Protein AF-A0A7C7GJW1-F1 (afdb_monomer_lite)

Radius of gyration: 15.86 Å; chains: 1; bounding box: 39×42×37 Å

pLDDT: mean 84.86, std 13.51, range [45.94, 98.0]

Secondary structure (DSSP, 8-state):
-EE-TT--SHHHHHTTTTHHHHTSSSPPPEESGGGGB-TT-TT--BSTT--SEEEEEEEEEETTEEEEEEEEE-----PPP---

Sequence (84 aa):
HIDLYRLDSFAEIEALGLEEYLFSNNVSLIEWPEKLRQESDPSGNLELGIEERIEVRISIKEKNCRTFDIIVIGQNQRSLPHIL

Structure (mmCIF, N/CA/C/O backbone):
data_AF-A0A7C7GJW1-F1
#
_entry.id   AF-A0A7C7GJW1-F1
#
loop_
_atom_site.group_PDB
_atom_site.id
_atom_site.type_symbol
_atom_site.label_atom_id
_atom_site.label_alt_id
_atom_site.label_comp_id
_atom_site.label_asym_id
_atom_site.label_entity_id
_atom_site.label_seq_id
_atom_site.pdbx_PDB_ins_code
_atom_site.Cartn_x
_atom_site.Cartn_y
_atom_site.Cartn_z
_atom_site.occupancy
_atom_site.B_iso_or_equiv
_atom_site.auth_seq_id
_atom_site.auth_comp_id
_atom_site.auth_asym_id
_atom_site.auth_atom_id
_atom_site.pdbx_PDB_model_num
ATOM 1 N N . HIS A 1 1 ? -5.273 4.782 -9.414 1.00 94.69 1 HIS A N 1
ATOM 2 C CA . HIS A 1 1 ? -5.662 4.315 -8.068 1.00 94.69 1 HIS A CA 1
ATOM 3 C C . HIS A 1 1 ? -5.853 2.819 -8.165 1.00 94.69 1 HIS A C 1
ATOM 5 O O . HIS A 1 1 ? -6.486 2.376 -9.115 1.00 94.69 1 HIS A O 1
ATOM 11 N N . ILE A 1 2 ? -5.202 2.077 -7.280 1.00 94.19 2 ILE A N 1
ATOM 12 C CA . ILE A 1 2 ? -5.117 0.619 -7.282 1.00 94.19 2 ILE A CA 1
ATOM 13 C C . ILE A 1 2 ? -5.413 0.177 -5.848 1.00 94.19 2 ILE A C 1
ATOM 15 O O . ILE A 1 2 ? -4.823 0.719 -4.918 1.00 94.19 2 ILE A O 1
ATOM 19 N N . ASP A 1 3 ? -6.316 -0.779 -5.670 1.00 94.94 3 ASP A N 1
ATOM 20 C CA . ASP A 1 3 ? -6.646 -1.365 -4.369 1.00 94.94 3 ASP A CA 1
ATOM 21 C C . ASP A 1 3 ? -6.361 -2.868 -4.428 1.00 94.94 3 ASP A C 1
ATOM 23 O O . ASP A 1 3 ? -6.981 -3.595 -5.207 1.00 94.94 3 ASP A O 1
ATOM 27 N N . LEU A 1 4 ? -5.387 -3.317 -3.631 1.00 94.75 4 LEU A N 1
ATOM 28 C CA . LEU A 1 4 ? -4.908 -4.700 -3.623 1.00 94.75 4 LEU A CA 1
ATOM 29 C C . LEU A 1 4 ? -5.580 -5.569 -2.550 1.00 94.75 4 LEU A C 1
ATOM 31 O O . LEU A 1 4 ? -5.220 -6.735 -2.404 1.00 94.75 4 LEU A O 1
ATOM 35 N N . TYR A 1 5 ? -6.567 -5.050 -1.808 1.00 94.31 5 TYR A N 1
ATOM 36 C CA . TYR A 1 5 ? -7.197 -5.755 -0.683 1.00 94.31 5 TYR A CA 1
ATOM 37 C C . TYR A 1 5 ? -7.694 -7.169 -1.030 1.00 94.31 5 TYR A C 1
ATOM 39 O O . TYR A 1 5 ? -7.619 -8.075 -0.201 1.00 94.31 5 TYR A O 1
ATOM 47 N N . ARG A 1 6 ? -8.216 -7.354 -2.250 1.00 93.38 6 ARG A N 1
ATOM 48 C CA . ARG A 1 6 ? -8.860 -8.600 -2.707 1.00 93.38 6 ARG A CA 1
ATOM 49 C C . ARG A 1 6 ? -7.912 -9.615 -3.343 1.00 93.38 6 ARG A C 1
ATOM 51 O O . ARG A 1 6 ? -8.396 -10.653 -3.778 1.00 93.38 6 ARG A O 1
ATOM 58 N N . LEU A 1 7 ? -6.628 -9.292 -3.459 1.00 92.81 7 LEU A N 1
ATOM 59 C CA . LEU A 1 7 ? -5.640 -10.180 -4.062 1.00 92.81 7 LEU A CA 1
ATOM 60 C C . LEU A 1 7 ? -4.922 -10.951 -2.960 1.00 92.81 7 LEU A C 1
ATOM 62 O O . LEU A 1 7 ? -4.524 -10.386 -1.933 1.00 92.81 7 LEU A O 1
ATOM 66 N N . ASP A 1 8 ? -4.778 -12.252 -3.165 1.00 87.19 8 ASP A N 1
ATOM 67 C CA . ASP A 1 8 ? -4.307 -13.179 -2.139 1.00 87.19 8 ASP A CA 1
ATOM 68 C C . ASP A 1 8 ? -2.838 -13.557 -2.321 1.00 87.19 8 ASP A C 1
ATOM 70 O O . ASP A 1 8 ? -2.195 -13.983 -1.361 1.00 87.19 8 ASP A O 1
ATOM 74 N N . SER A 1 9 ? -2.276 -13.349 -3.514 1.00 86.12 9 SER A N 1
ATOM 75 C CA . SER A 1 9 ? -0.867 -13.636 -3.786 1.00 86.12 9 SER A CA 1
ATOM 76 C C . SER A 1 9 ? -0.220 -12.627 -4.729 1.00 86.12 9 SER A C 1
ATOM 78 O O . SER A 1 9 ? -0.887 -12.007 -5.557 1.00 86.12 9 SER A O 1
ATOM 80 N N . PHE A 1 10 ? 1.107 -12.518 -4.647 1.00 85.88 10 PHE A N 1
ATOM 81 C CA . PHE A 1 10 ? 1.889 -11.720 -5.588 1.00 85.88 10 PHE A CA 1
ATOM 82 C C . PHE A 1 10 ? 1.694 -12.171 -7.047 1.00 85.88 10 PHE A C 1
ATOM 84 O O . PHE A 1 10 ? 1.579 -11.335 -7.936 1.00 85.88 10 PHE A O 1
ATOM 91 N N . ALA A 1 11 ? 1.547 -13.478 -7.293 1.00 87.94 11 ALA A N 1
ATOM 92 C CA . ALA A 1 11 ? 1.319 -14.017 -8.636 1.00 87.94 11 ALA A CA 1
ATOM 93 C C . ALA A 1 11 ? 0.012 -13.509 -9.277 1.00 87.94 11 ALA A C 1
ATOM 95 O O . ALA A 1 11 ? -0.041 -13.283 -10.484 1.00 87.94 11 ALA A O 1
ATOM 96 N N . GLU A 1 12 ? -1.044 -13.298 -8.483 1.00 90.81 12 GLU A N 1
ATOM 97 C CA . GLU A 1 12 ? -2.281 -12.679 -8.978 1.00 90.81 12 GLU A CA 1
ATOM 98 C C . GLU A 1 12 ? -2.064 -11.216 -9.359 1.00 90.81 12 GLU A C 1
ATOM 100 O O . GLU A 1 12 ? -2.642 -10.751 -10.337 1.00 90.81 12 GLU A O 1
ATOM 105 N N . ILE A 1 13 ? -1.224 -10.502 -8.607 1.00 90.19 13 ILE A N 1
ATOM 106 C CA . ILE A 1 13 ? -0.882 -9.105 -8.881 1.00 90.19 13 ILE A CA 1
ATOM 107 C C . ILE A 1 13 ? -0.053 -8.998 -10.164 1.00 90.19 13 ILE A C 1
ATOM 109 O O . ILE A 1 13 ? -0.360 -8.163 -11.012 1.00 90.19 13 ILE A O 1
ATOM 113 N N . GLU A 1 14 ? 0.955 -9.853 -10.335 1.00 87.50 14 GLU A N 1
ATOM 114 C CA . GLU A 1 14 ? 1.794 -9.902 -11.539 1.00 87.50 14 GLU A CA 1
ATOM 115 C C . GLU A 1 14 ? 0.949 -10.197 -12.793 1.00 87.50 14 GLU A C 1
ATOM 117 O O . GLU A 1 14 ? 1.096 -9.548 -13.827 1.00 87.50 14 GLU A O 1
ATOM 122 N N . ALA A 1 15 ? -0.037 -11.096 -12.685 1.00 90.44 15 ALA A N 1
ATOM 123 C CA . ALA A 1 15 ? -0.946 -11.419 -13.785 1.00 90.44 15 ALA A CA 1
ATOM 124 C C . ALA A 1 15 ? -1.849 -10.248 -14.233 1.00 90.44 15 ALA A C 1
ATOM 126 O O . ALA A 1 15 ? -2.415 -10.307 -15.327 1.00 90.44 15 ALA A O 1
ATOM 127 N N . LEU A 1 16 ? -1.998 -9.193 -13.421 1.00 90.56 16 LEU A N 1
ATOM 128 C CA . LEU A 1 16 ? -2.768 -7.998 -13.788 1.00 90.56 16 LEU A CA 1
ATOM 129 C C . LEU A 1 16 ? -2.016 -7.055 -14.735 1.00 90.56 16 LEU A C 1
ATOM 131 O O . LEU A 1 16 ? -2.657 -6.174 -15.309 1.00 90.56 16 LEU A O 1
ATOM 135 N N . GLY A 1 17 ? -0.699 -7.211 -14.902 1.00 88.12 17 GLY A N 1
ATOM 136 C CA . GLY A 1 17 ? 0.091 -6.352 -15.789 1.00 88.12 17 GLY A CA 1
ATOM 137 C C . GLY A 1 17 ? 0.138 -4.889 -15.326 1.00 88.12 17 GLY A C 1
ATOM 138 O O . GLY A 1 17 ? -0.099 -3.969 -16.112 1.00 88.12 17 GLY A O 1
ATOM 139 N N . LEU A 1 18 ? 0.356 -4.651 -14.025 1.00 88.81 18 LEU A N 1
ATOM 140 C CA . LEU A 1 18 ? 0.309 -3.303 -13.438 1.00 88.81 18 LEU A CA 1
ATOM 141 C C . LEU A 1 18 ? 1.494 -2.404 -13.834 1.00 88.81 18 LEU A C 1
ATOM 143 O O . LEU A 1 18 ? 1.458 -1.197 -13.579 1.00 88.81 18 LEU A O 1
ATOM 147 N N . GLU A 1 19 ? 2.527 -2.958 -14.460 1.00 87.00 19 GLU A N 1
ATOM 148 C CA . GLU A 1 19 ? 3.781 -2.290 -14.808 1.00 87.00 19 GLU A CA 1
ATOM 149 C C . GLU A 1 19 ? 3.545 -1.038 -15.660 1.00 87.00 19 GLU A C 1
ATOM 151 O O . GLU A 1 19 ? 4.135 0.010 -15.395 1.00 87.00 19 GLU A O 1
ATOM 156 N N . GLU A 1 20 ? 2.632 -1.102 -16.634 1.00 85.00 20 GLU A N 1
ATOM 157 C CA . GLU A 1 20 ? 2.320 0.033 -17.513 1.00 85.00 20 GLU A CA 1
ATOM 158 C C . GLU A 1 20 ? 1.789 1.246 -16.738 1.00 85.00 20 GLU A C 1
ATOM 160 O O . GLU A 1 20 ? 2.034 2.395 -17.112 1.00 85.00 20 GLU A O 1
ATOM 165 N N . TYR A 1 21 ? 1.085 1.005 -15.632 1.00 88.31 21 TYR A N 1
ATOM 166 C CA . TYR A 1 21 ? 0.552 2.058 -14.774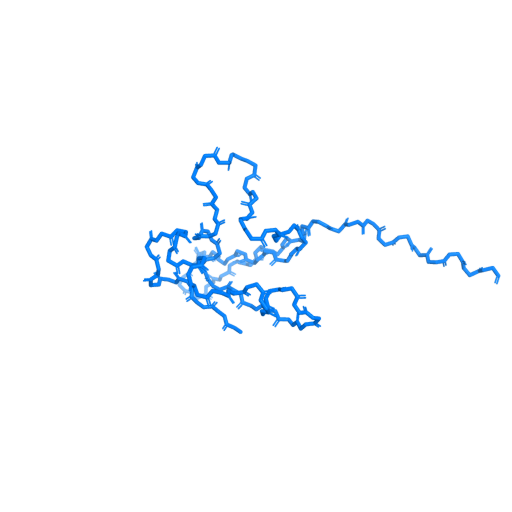 1.00 88.31 21 TYR A CA 1
ATOM 167 C C . TYR A 1 21 ? 1.599 2.552 -13.775 1.00 88.31 21 TYR A C 1
ATOM 169 O O . TYR A 1 21 ? 1.731 3.764 -13.573 1.00 88.31 21 TYR A O 1
ATOM 177 N N . LEU A 1 22 ? 2.347 1.630 -13.162 1.00 87.31 22 LEU A N 1
ATOM 178 C CA . LEU A 1 22 ? 3.340 1.922 -12.125 1.00 87.31 22 LEU A CA 1
ATOM 179 C C . LEU A 1 22 ? 4.563 2.670 -12.665 1.00 87.31 22 LEU A C 1
ATOM 181 O O . LEU A 1 22 ? 5.044 3.585 -12.003 1.00 87.31 22 LEU A O 1
ATOM 185 N N . PHE A 1 23 ? 5.020 2.331 -13.871 1.00 84.62 23 PHE A N 1
ATOM 186 C CA . PHE A 1 23 ? 6.204 2.931 -14.497 1.00 84.62 23 PHE A CA 1
ATOM 187 C C . PHE A 1 23 ? 5.881 4.048 -15.497 1.00 84.62 23 PHE A C 1
ATOM 189 O O . PHE A 1 23 ? 6.759 4.526 -16.217 1.00 84.62 23 PHE A O 1
ATOM 196 N N . SER A 1 24 ? 4.623 4.489 -15.556 1.00 86.88 24 SER A N 1
ATOM 197 C CA . SER A 1 24 ? 4.261 5.691 -16.307 1.00 86.88 24 SER A CA 1
ATOM 198 C C . SER A 1 24 ? 4.714 6.964 -15.578 1.00 86.88 24 SER A C 1
ATOM 200 O O . SER A 1 24 ? 4.916 6.970 -14.369 1.00 86.88 24 SER A O 1
ATOM 202 N N . ASN A 1 25 ? 4.783 8.097 -16.284 1.00 86.62 25 ASN A N 1
ATOM 203 C CA . ASN A 1 25 ? 5.047 9.413 -15.674 1.00 86.62 25 ASN A CA 1
ATOM 204 C C . ASN A 1 25 ? 3.846 9.982 -14.880 1.00 86.62 25 ASN A C 1
ATOM 206 O O . ASN A 1 25 ? 3.784 11.186 -14.622 1.00 86.62 25 ASN A O 1
ATOM 210 N N . ASN A 1 26 ? 2.862 9.147 -14.544 1.00 89.19 26 ASN A N 1
ATOM 211 C CA . ASN A 1 26 ? 1.674 9.540 -13.798 1.00 89.19 26 ASN A CA 1
ATOM 212 C C . ASN A 1 26 ? 1.842 9.254 -12.301 1.00 89.19 26 ASN A C 1
ATOM 214 O O . ASN A 1 26 ? 2.833 8.687 -11.851 1.00 89.19 26 ASN A O 1
ATOM 218 N N . VAL A 1 27 ? 0.835 9.636 -11.517 1.00 90.25 27 VAL A N 1
ATOM 219 C CA . VAL A 1 27 ? 0.777 9.311 -10.090 1.00 90.25 27 VAL A CA 1
ATOM 220 C C . VAL A 1 27 ? -0.098 8.080 -9.881 1.00 90.25 27 VAL A C 1
ATOM 222 O O . VAL A 1 27 ? -1.298 8.102 -10.167 1.00 90.25 27 VAL A O 1
ATOM 225 N N . SER A 1 28 ? 0.494 7.031 -9.315 1.00 92.69 28 SER A N 1
ATOM 226 C CA . SER A 1 28 ? -0.215 5.832 -8.870 1.00 92.69 28 SER A CA 1
ATOM 227 C C . SER A 1 28 ? -0.386 5.854 -7.351 1.00 92.69 28 SER A C 1
ATOM 229 O O . SER A 1 28 ? 0.583 5.920 -6.603 1.00 92.69 28 SER A O 1
ATOM 231 N N . LEU A 1 29 ? -1.639 5.806 -6.892 1.00 95.19 29 LEU A N 1
ATOM 232 C CA . LEU A 1 29 ? -1.996 5.610 -5.484 1.00 95.19 29 LEU A CA 1
ATOM 233 C C . LEU A 1 29 ? -2.385 4.146 -5.282 1.00 95.19 29 LEU A C 1
ATOM 235 O O . LEU A 1 29 ? -3.322 3.695 -5.945 1.00 95.19 29 LEU A O 1
ATOM 239 N N . ILE A 1 30 ? -1.684 3.453 -4.385 1.00 94.56 30 ILE A N 1
ATOM 240 C CA . ILE A 1 30 ? -1.869 2.027 -4.099 1.00 94.56 30 ILE A CA 1
ATOM 241 C C . ILE A 1 30 ? -2.344 1.863 -2.654 1.00 94.56 30 ILE A C 1
ATOM 243 O O . ILE A 1 30 ? -1.653 2.281 -1.725 1.00 94.56 30 ILE A O 1
ATOM 247 N N . GLU A 1 31 ? -3.507 1.249 -2.469 1.00 96.50 31 GLU A N 1
ATOM 248 C CA . GLU A 1 31 ? -3.992 0.785 -1.170 1.00 96.50 31 GLU A CA 1
ATOM 249 C C . GLU A 1 31 ? -3.580 -0.673 -0.939 1.00 96.50 31 GLU A C 1
ATOM 251 O O . GLU A 1 31 ? -3.515 -1.465 -1.882 1.00 96.50 31 GLU A O 1
ATOM 256 N N . TRP A 1 32 ? -3.306 -1.015 0.323 1.00 93.94 32 TRP A N 1
ATOM 257 C CA . TRP A 1 32 ? -2.764 -2.316 0.743 1.00 93.94 32 TRP A CA 1
ATOM 258 C C . TRP A 1 32 ? -1.426 -2.694 0.065 1.00 93.94 32 TRP A C 1
ATOM 260 O O . TRP A 1 32 ? -1.272 -3.819 -0.421 1.00 93.94 32 TRP A O 1
ATOM 270 N N . PRO A 1 33 ? -0.425 -1.784 0.015 1.00 92.12 33 PRO A N 1
ATOM 271 C CA . PRO A 1 33 ? 0.847 -2.027 -0.674 1.00 92.12 33 PRO A CA 1
ATOM 272 C C . PRO A 1 33 ? 1.689 -3.147 -0.046 1.00 92.12 33 PRO A C 1
ATOM 274 O O . PRO A 1 33 ? 2.627 -3.632 -0.666 1.00 92.12 33 PRO A O 1
ATOM 277 N N . GLU A 1 34 ? 1.387 -3.590 1.174 1.00 89.38 34 GLU A N 1
ATOM 278 C CA . GLU A 1 34 ? 2.009 -4.761 1.795 1.00 89.38 34 GLU A CA 1
ATOM 279 C C . GLU A 1 34 ? 1.813 -6.053 0.999 1.00 89.38 34 GLU A C 1
ATOM 281 O O . GLU A 1 34 ? 2.639 -6.949 1.115 1.00 89.38 34 GLU A O 1
ATOM 286 N N . LYS A 1 35 ? 0.784 -6.127 0.147 1.00 90.12 35 LYS A N 1
ATOM 287 C CA . LYS A 1 35 ? 0.566 -7.249 -0.774 1.00 90.12 35 LYS A CA 1
ATOM 288 C C . LYS A 1 35 ? 1.646 -7.355 -1.859 1.00 90.12 35 LYS A C 1
ATOM 290 O O . LYS A 1 35 ? 1.772 -8.398 -2.485 1.00 90.12 35 LYS A O 1
ATOM 295 N N . LEU A 1 36 ? 2.420 -6.288 -2.060 1.00 89.75 36 LEU A N 1
ATOM 296 C CA . LEU A 1 36 ? 3.580 -6.244 -2.951 1.00 89.75 36 LEU A CA 1
ATOM 297 C C . LEU A 1 36 ? 4.891 -6.568 -2.224 1.00 89.75 36 LEU A C 1
ATOM 299 O O . LEU A 1 36 ? 5.943 -6.452 -2.832 1.00 89.75 36 LEU A O 1
ATOM 303 N N . ARG A 1 37 ? 4.889 -6.876 -0.922 1.00 86.56 37 ARG A N 1
ATOM 304 C CA . ARG A 1 37 ? 6.129 -7.207 -0.201 1.00 86.56 37 ARG A CA 1
ATOM 305 C C . ARG A 1 37 ? 6.438 -8.689 -0.362 1.00 86.56 37 ARG A C 1
ATOM 307 O O . ARG A 1 37 ? 5.559 -9.521 -0.152 1.00 86.56 37 ARG A O 1
ATOM 314 N N . GLN A 1 38 ? 7.708 -9.013 -0.593 1.00 73.62 38 GLN A N 1
ATOM 315 C CA . GLN A 1 38 ? 8.171 -10.387 -0.421 1.00 73.62 38 GLN A CA 1
ATOM 316 C C . GLN A 1 38 ? 8.126 -10.760 1.057 1.00 73.62 38 GLN A C 1
ATOM 318 O O . GLN A 1 38 ? 8.754 -10.105 1.888 1.00 73.62 38 GLN A O 1
ATOM 323 N N . GLU A 1 39 ? 7.450 -11.862 1.383 1.00 68.56 39 GLU A N 1
ATOM 324 C CA . GLU A 1 39 ? 7.429 -12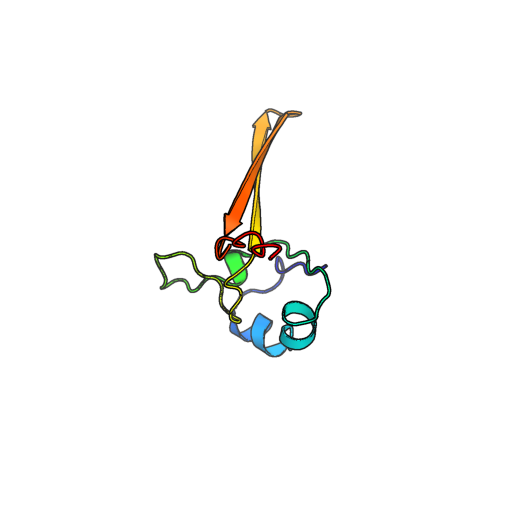.412 2.746 1.00 68.56 39 GLU A CA 1
ATOM 325 C C . GLU A 1 39 ? 8.844 -12.697 3.282 1.00 68.56 39 GLU A C 1
ATOM 327 O O . GLU A 1 39 ? 9.089 -12.624 4.486 1.00 68.56 39 GLU A O 1
ATOM 332 N N . SER A 1 40 ? 9.786 -13.000 2.385 1.00 69.31 40 SER A N 1
ATOM 333 C CA . SER A 1 40 ? 11.180 -13.308 2.704 1.00 69.31 40 SER A CA 1
ATOM 334 C C . SER A 1 40 ? 12.109 -12.096 2.776 1.00 69.31 40 SER A C 1
ATOM 336 O O . SER A 1 40 ? 13.277 -12.286 3.113 1.00 69.31 40 SER A O 1
ATOM 338 N N . ASP A 1 41 ? 11.649 -10.883 2.446 1.00 70.75 41 ASP A N 1
ATOM 339 C CA . ASP A 1 41 ? 12.500 -9.691 2.423 1.00 70.75 41 ASP A CA 1
ATOM 340 C C . ASP A 1 41 ? 12.363 -8.852 3.712 1.00 70.75 41 ASP A C 1
ATOM 342 O O . ASP A 1 41 ? 11.411 -8.079 3.867 1.00 70.75 41 ASP A O 1
ATOM 346 N N . PRO A 1 42 ? 13.335 -8.931 4.642 1.00 64.94 42 PRO A N 1
ATOM 347 C CA . PRO A 1 42 ? 13.317 -8.149 5.873 1.00 64.94 42 PRO A CA 1
ATOM 348 C C . PRO A 1 42 ? 13.600 -6.658 5.643 1.00 64.94 42 PRO A C 1
ATOM 350 O O . PRO A 1 42 ? 13.387 -5.861 6.557 1.00 64.94 42 PRO A O 1
ATOM 353 N N . SER A 1 43 ? 14.095 -6.266 4.462 1.00 70.19 43 SER A N 1
ATOM 354 C CA . SER A 1 43 ? 14.352 -4.860 4.135 1.00 70.19 43 SER A CA 1
ATOM 355 C C . SER A 1 43 ? 13.072 -4.089 3.802 1.00 70.19 43 SER A C 1
ATOM 357 O O . SER A 1 43 ? 13.050 -2.860 3.883 1.00 70.19 43 SER A O 1
ATOM 359 N N . GLY A 1 44 ? 11.976 -4.806 3.531 1.00 69.19 44 GLY A N 1
ATOM 360 C CA . GLY A 1 44 ? 10.676 -4.212 3.261 1.00 69.19 44 GLY A CA 1
ATOM 361 C C . GLY A 1 44 ? 10.616 -3.507 1.908 1.00 69.19 44 GLY A C 1
ATOM 362 O O . GLY A 1 44 ? 9.864 -2.531 1.775 1.00 69.19 44 GLY A O 1
ATOM 363 N N . ASN A 1 45 ? 11.377 -3.973 0.919 1.00 81.38 45 ASN A N 1
ATOM 364 C CA . ASN A 1 45 ? 11.195 -3.512 -0.448 1.00 81.38 45 ASN A CA 1
ATOM 365 C C . ASN A 1 45 ? 9.873 -4.044 -1.009 1.00 81.38 45 ASN A C 1
ATOM 367 O O . ASN A 1 45 ? 9.297 -5.020 -0.518 1.00 81.38 45 ASN A O 1
ATOM 371 N N . LEU A 1 46 ? 9.351 -3.324 -1.996 1.00 86.12 46 LEU A N 1
ATOM 372 C CA . LEU A 1 46 ? 8.186 -3.761 -2.749 1.00 86.12 46 LEU A CA 1
ATOM 373 C C . LEU A 1 46 ? 8.676 -4.446 -4.023 1.00 86.12 46 LEU A C 1
ATOM 375 O O . LEU A 1 46 ? 9.637 -3.998 -4.647 1.00 86.12 46 LEU A O 1
ATOM 379 N N . GLU A 1 47 ? 7.992 -5.508 -4.415 1.00 84.38 47 GLU A N 1
ATOM 380 C CA . GLU A 1 47 ? 8.131 -6.126 -5.724 1.00 84.38 47 GLU A CA 1
ATOM 381 C C . GLU A 1 47 ? 7.679 -5.160 -6.833 1.00 84.38 47 GLU A C 1
ATOM 383 O O . GLU A 1 47 ? 7.186 -4.060 -6.570 1.00 84.38 47 GLU A O 1
ATOM 388 N N . LEU A 1 48 ? 7.869 -5.563 -8.093 1.00 83.44 48 LEU A N 1
ATOM 389 C CA . LEU A 1 48 ? 7.621 -4.722 -9.273 1.00 83.44 48 LEU A CA 1
ATOM 390 C C . LEU A 1 48 ? 8.512 -3.468 -9.331 1.00 83.44 48 LEU A C 1
ATOM 392 O O . LEU A 1 48 ? 8.101 -2.457 -9.885 1.00 83.44 48 LEU A O 1
ATOM 396 N N . GLY A 1 49 ? 9.721 -3.507 -8.757 1.00 81.25 49 GLY A N 1
ATOM 397 C CA . GLY A 1 49 ? 10.739 -2.457 -8.918 1.00 81.25 49 GLY A CA 1
ATOM 398 C C . GLY A 1 49 ? 10.348 -1.077 -8.374 1.00 81.25 49 GLY A C 1
ATOM 399 O O . GLY A 1 49 ? 10.825 -0.058 -8.878 1.00 81.25 49 GLY A O 1
ATOM 400 N N . ILE A 1 50 ? 9.468 -1.019 -7.369 1.00 86.19 50 ILE A N 1
ATOM 401 C CA . ILE A 1 50 ? 8.977 0.238 -6.783 1.00 86.19 50 ILE A CA 1
ATOM 402 C C . ILE A 1 50 ? 9.960 0.743 -5.712 1.00 86.19 50 ILE A C 1
ATOM 404 O O . ILE A 1 50 ? 9.698 0.709 -4.503 1.00 86.19 50 ILE A O 1
ATOM 408 N N . GLU A 1 51 ? 11.110 1.230 -6.168 1.00 84.25 51 GLU A N 1
ATOM 409 C CA . GLU A 1 51 ? 12.193 1.713 -5.301 1.00 84.25 51 GLU A CA 1
ATOM 410 C C . GLU A 1 51 ? 11.930 3.125 -4.754 1.00 84.25 51 GLU A C 1
ATOM 412 O O . GLU A 1 51 ? 12.151 3.402 -3.572 1.00 84.25 51 GLU A O 1
ATOM 417 N N . GLU A 1 52 ? 11.413 4.023 -5.598 1.00 86.88 52 GLU A N 1
ATOM 418 C CA . GLU A 1 52 ? 11.088 5.404 -5.228 1.00 86.88 52 GLU A CA 1
ATOM 419 C C . GLU A 1 52 ? 9.589 5.545 -4.961 1.00 86.88 52 GLU A C 1
ATOM 421 O O . GLU A 1 52 ? 8.759 5.301 -5.838 1.00 86.88 52 GLU A O 1
ATOM 426 N N . ARG A 1 53 ? 9.215 5.941 -3.740 1.00 90.69 53 ARG A N 1
ATOM 427 C CA . ARG A 1 53 ? 7.802 6.038 -3.348 1.00 90.69 53 ARG A CA 1
ATOM 428 C C . ARG A 1 53 ? 7.577 6.922 -2.133 1.00 90.69 53 ARG A C 1
ATOM 430 O O . ARG A 1 53 ? 8.491 7.222 -1.368 1.00 90.69 53 ARG A O 1
ATOM 437 N N . ILE A 1 54 ? 6.318 7.295 -1.931 1.00 93.69 54 ILE A N 1
ATOM 438 C CA . ILE A 1 54 ? 5.836 7.877 -0.679 1.00 93.69 54 ILE A CA 1
ATOM 439 C C . ILE A 1 54 ? 4.981 6.816 0.009 1.00 93.69 54 ILE A C 1
ATOM 441 O O . ILE A 1 54 ? 3.954 6.405 -0.525 1.00 93.69 54 ILE A O 1
ATOM 445 N N . GLU A 1 55 ? 5.395 6.378 1.193 1.00 93.94 55 GLU A N 1
ATOM 446 C CA . GLU A 1 55 ? 4.574 5.533 2.052 1.00 93.94 55 GLU A CA 1
ATOM 447 C C . GLU A 1 55 ? 3.765 6.412 3.007 1.00 93.94 55 GLU A C 1
ATOM 449 O O . GLU A 1 55 ? 4.316 7.262 3.707 1.00 93.94 55 GLU A O 1
ATOM 454 N N . VAL A 1 56 ? 2.452 6.186 3.053 1.00 96.19 56 VAL A N 1
ATOM 455 C CA . VAL A 1 56 ? 1.550 6.815 4.020 1.00 96.19 56 VAL A CA 1
ATOM 456 C C . VAL A 1 56 ? 0.976 5.720 4.905 1.00 96.19 56 VAL A C 1
ATOM 458 O O . VAL A 1 56 ? 0.238 4.858 4.433 1.00 96.19 56 VAL A O 1
ATOM 461 N N . ARG A 1 57 ? 1.306 5.745 6.195 1.00 95.06 57 ARG A N 1
ATOM 462 C CA . ARG A 1 57 ? 0.751 4.823 7.190 1.00 95.06 57 ARG A CA 1
ATOM 463 C C . ARG A 1 57 ? -0.284 5.563 8.016 1.00 95.06 57 ARG A C 1
ATOM 465 O O . ARG A 1 57 ? 0.006 6.608 8.591 1.00 95.06 57 ARG A O 1
ATOM 472 N N . ILE A 1 58 ? -1.496 5.022 8.059 1.00 95.69 58 ILE A N 1
ATOM 473 C CA . ILE A 1 58 ? -2.617 5.615 8.787 1.00 95.69 58 ILE A CA 1
ATOM 474 C C . ILE A 1 58 ? -2.920 4.732 9.991 1.00 95.69 58 ILE A C 1
ATOM 476 O O . ILE A 1 58 ? -3.299 3.574 9.837 1.00 95.69 58 ILE A O 1
ATOM 480 N N . SER A 1 59 ? -2.790 5.289 11.190 1.00 96.62 59 SER A N 1
ATOM 481 C CA . SER A 1 59 ? -3.046 4.581 12.446 1.00 96.62 59 SER A CA 1
ATOM 482 C C . SER A 1 59 ? -4.244 5.178 13.179 1.00 96.62 59 SER A C 1
ATOM 484 O O . SER A 1 59 ? -4.424 6.399 13.228 1.00 96.62 59 SER A O 1
ATOM 486 N N . ILE A 1 60 ? -5.078 4.326 13.779 1.00 97.31 60 ILE A N 1
ATOM 487 C CA . ILE A 1 60 ? -6.179 4.759 14.649 1.00 97.31 60 ILE A CA 1
ATOM 488 C C . ILE A 1 60 ? -5.624 5.018 16.047 1.00 97.31 60 ILE A C 1
ATOM 490 O O . ILE A 1 60 ? -5.167 4.090 16.705 1.00 97.31 60 ILE A O 1
ATOM 494 N N . LYS A 1 61 ? -5.699 6.269 16.515 1.00 97.00 61 LYS A N 1
ATOM 495 C CA . LYS A 1 61 ? -5.306 6.630 17.886 1.00 97.00 61 LYS A CA 1
ATOM 496 C C . LYS A 1 61 ? -6.499 6.590 18.841 1.00 97.00 61 LYS A C 1
ATOM 498 O O . LYS A 1 61 ? -6.417 6.023 19.922 1.00 97.00 61 LYS A O 1
ATOM 503 N N . GLU A 1 62 ? -7.619 7.174 18.417 1.00 96.19 62 GLU A N 1
ATOM 504 C CA . GLU A 1 62 ? -8.886 7.242 19.160 1.00 96.19 62 GLU A CA 1
ATOM 505 C C . GLU A 1 62 ? -10.064 7.235 18.172 1.00 96.19 62 GLU A C 1
ATOM 507 O O . GLU A 1 62 ? -9.861 7.350 16.962 1.00 96.19 62 GLU A O 1
ATOM 512 N N . LYS A 1 63 ? -11.314 7.170 18.661 1.00 96.38 63 LYS A N 1
ATOM 513 C CA . LYS A 1 63 ? -12.535 7.110 17.826 1.00 96.38 63 LYS A CA 1
ATOM 514 C C . LYS A 1 63 ? -12.504 8.094 16.644 1.00 96.38 63 LYS A C 1
ATOM 516 O O . LYS A 1 63 ? -12.675 7.674 15.499 1.00 96.38 63 LYS A O 1
ATOM 521 N N . ASN A 1 64 ? -12.173 9.357 16.916 1.00 97.00 64 ASN A N 1
ATOM 522 C CA . ASN A 1 64 ? -12.137 10.447 15.933 1.00 97.00 64 ASN A CA 1
ATOM 523 C C . ASN A 1 64 ? -10.719 10.996 15.676 1.00 97.00 64 ASN A C 1
ATOM 525 O O . ASN A 1 64 ? -10.583 12.088 15.134 1.00 97.00 64 ASN A O 1
ATOM 529 N N . CYS A 1 65 ? -9.662 10.276 16.073 1.00 97.44 65 CYS A N 1
ATOM 530 C CA . CYS A 1 65 ? -8.276 10.709 15.879 1.00 97.44 65 CYS A CA 1
ATOM 531 C C . CYS A 1 65 ? -7.504 9.677 15.052 1.00 97.44 65 CYS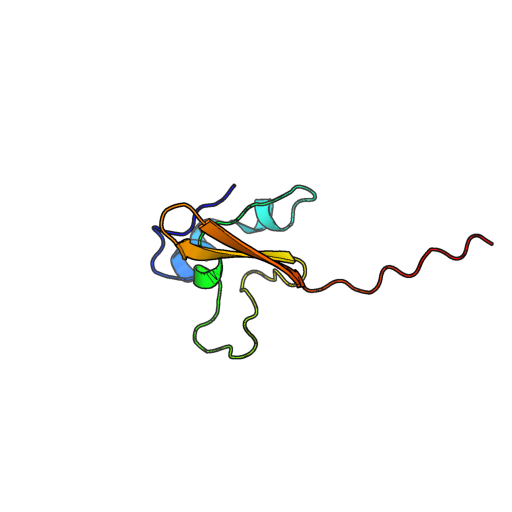 A C 1
ATOM 533 O O . CYS A 1 65 ? -7.570 8.471 15.320 1.00 97.44 65 CYS A O 1
ATOM 535 N N . ARG A 1 66 ? -6.785 10.150 14.034 1.00 97.81 66 ARG A N 1
ATOM 536 C CA . ARG A 1 66 ? -5.895 9.345 13.193 1.00 97.81 66 ARG A CA 1
ATOM 537 C C . ARG A 1 66 ? -4.514 9.981 13.179 1.00 97.81 66 ARG A C 1
ATOM 539 O O . ARG A 1 66 ? -4.403 11.206 13.204 1.00 97.81 66 ARG A O 1
ATOM 546 N N . THR A 1 67 ? -3.492 9.145 13.109 1.00 98.00 67 THR A N 1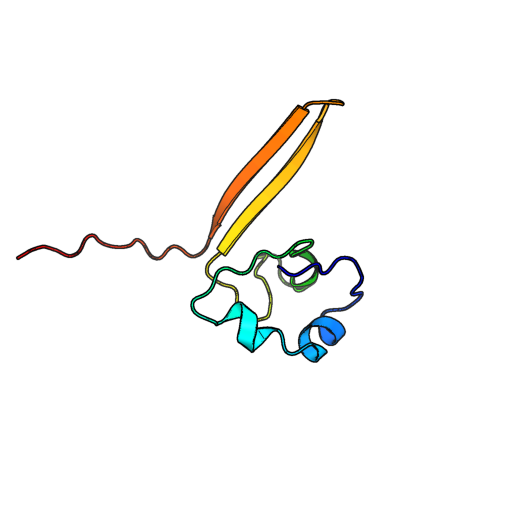
ATOM 547 C CA . THR A 1 67 ? -2.113 9.568 12.873 1.00 98.00 67 THR A CA 1
ATOM 548 C C . THR A 1 67 ? -1.720 9.157 11.465 1.00 98.00 67 THR A C 1
ATOM 550 O O . THR A 1 67 ? -2.059 8.057 11.036 1.00 98.00 67 THR A O 1
ATOM 553 N N . PHE A 1 68 ? -1.050 10.065 10.761 1.00 97.62 68 PHE A N 1
ATOM 554 C CA . PHE A 1 68 ? -0.528 9.849 9.420 1.00 97.62 68 PHE A CA 1
ATOM 555 C C . PHE A 1 68 ? 0.988 9.961 9.488 1.00 97.62 68 PHE A C 1
ATOM 557 O O . PHE A 1 68 ? 1.511 11.051 9.720 1.00 97.62 68 PHE A O 1
ATOM 564 N N . ASP A 1 69 ? 1.674 8.847 9.279 1.00 97.12 69 ASP A N 1
ATOM 565 C CA . ASP A 1 69 ? 3.121 8.817 9.125 1.00 97.12 69 ASP A CA 1
ATOM 566 C C . ASP A 1 69 ? 3.429 8.805 7.630 1.00 97.12 69 ASP A C 1
ATOM 568 O O . ASP A 1 69 ? 3.027 7.889 6.912 1.00 97.12 69 ASP A O 1
ATOM 572 N N . ILE A 1 70 ? 4.098 9.854 7.152 1.00 96.19 70 ILE A N 1
ATOM 573 C CA . ILE A 1 70 ? 4.441 10.027 5.739 1.00 96.19 70 ILE A CA 1
ATOM 574 C C . ILE A 1 70 ? 5.951 9.893 5.605 1.00 96.19 70 ILE A C 1
ATOM 576 O O . ILE A 1 70 ? 6.703 10.683 6.175 1.00 96.19 70 ILE A O 1
ATOM 580 N N . ILE A 1 71 ? 6.388 8.891 4.851 1.00 92.69 71 ILE A N 1
ATOM 581 C CA . ILE A 1 71 ? 7.798 8.567 4.648 1.00 92.69 71 ILE A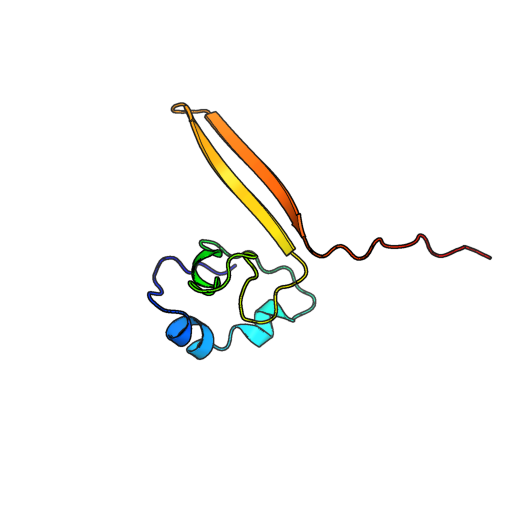 CA 1
ATOM 582 C C . ILE A 1 71 ? 8.075 8.610 3.154 1.00 92.69 71 ILE A C 1
ATOM 584 O O . ILE A 1 71 ? 7.357 8.004 2.363 1.00 92.69 71 ILE A O 1
ATOM 588 N N . VAL A 1 72 ? 9.134 9.311 2.766 1.00 92.19 72 VAL A N 1
ATOM 589 C CA . VAL A 1 72 ? 9.615 9.295 1.386 1.00 92.19 72 VAL A CA 1
ATOM 590 C C . VAL A 1 72 ? 10.800 8.341 1.295 1.00 92.19 72 VAL A C 1
ATOM 592 O O . VAL A 1 72 ? 11.742 8.447 2.078 1.00 92.19 72 VAL A O 1
ATOM 595 N N . ILE A 1 73 ? 10.740 7.409 0.350 1.00 88.38 73 ILE A N 1
ATOM 596 C CA . ILE A 1 73 ? 11.723 6.345 0.132 1.00 88.38 73 ILE A CA 1
ATOM 597 C C . ILE A 1 73 ? 12.349 6.535 -1.249 1.00 88.38 73 ILE A C 1
ATOM 599 O O . ILE A 1 73 ? 11.670 6.946 -2.189 1.00 88.38 73 ILE A O 1
ATOM 603 N N . GLY A 1 74 ? 13.649 6.261 -1.358 1.00 81.44 74 GLY A N 1
ATOM 604 C CA . GLY A 1 74 ? 14.350 6.263 -2.642 1.00 81.44 74 GLY A CA 1
ATOM 605 C C . GLY A 1 74 ? 14.673 7.650 -3.201 1.00 81.44 74 GLY A C 1
ATOM 606 O O . GLY A 1 74 ? 15.090 7.747 -4.346 1.00 81.44 74 GLY A O 1
ATOM 607 N N . GLN A 1 75 ? 14.549 8.740 -2.427 1.00 68.25 75 GLN A N 1
ATOM 608 C CA . GLN A 1 75 ? 15.062 10.027 -2.907 1.00 68.25 75 GLN A CA 1
ATOM 609 C C . GLN A 1 75 ? 16.586 9.974 -3.007 1.00 68.25 75 GLN A C 1
ATOM 611 O O . GLN A 1 75 ? 17.298 10.213 -2.030 1.00 68.25 75 GLN A O 1
ATOM 616 N N . ASN A 1 76 ? 17.091 9.752 -4.220 1.00 59.91 76 ASN A N 1
ATOM 617 C CA . ASN A 1 76 ? 18.367 10.323 -4.613 1.00 59.91 76 ASN A CA 1
ATOM 618 C C . ASN A 1 76 ? 18.297 11.811 -4.251 1.00 59.91 76 ASN A C 1
ATOM 620 O O . ASN A 1 76 ? 17.365 12.498 -4.678 1.00 59.91 76 ASN A O 1
ATOM 624 N N . GLN A 1 77 ? 19.220 12.304 -3.415 1.00 49.97 77 GLN A N 1
ATOM 625 C CA . GLN A 1 77 ? 19.302 13.734 -3.126 1.00 49.97 77 GLN A CA 1
ATOM 626 C C . GLN A 1 77 ? 19.307 14.462 -4.471 1.00 49.97 77 GLN A C 1
ATOM 628 O O . GLN A 1 77 ? 20.282 14.368 -5.215 1.00 49.97 77 GLN A O 1
ATOM 633 N N . ARG A 1 78 ? 18.222 15.167 -4.815 1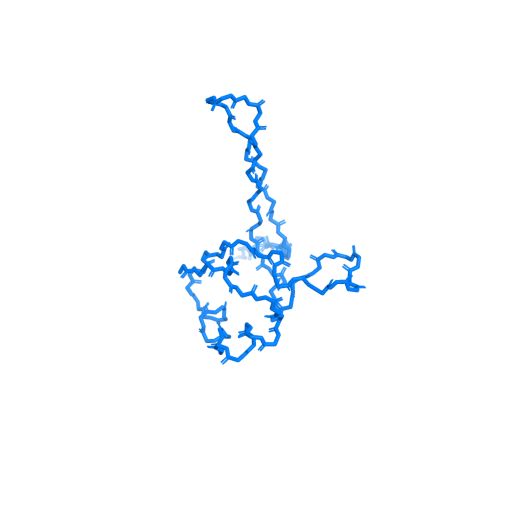.00 48.78 78 ARG A N 1
ATOM 634 C CA . ARG A 1 78 ? 18.252 16.096 -5.942 1.00 48.78 78 ARG A CA 1
ATOM 635 C C . ARG A 1 78 ? 19.272 17.160 -5.564 1.00 48.78 78 ARG A C 1
ATOM 637 O O . ARG A 1 78 ? 18.962 18.085 -4.818 1.00 48.78 78 ARG A O 1
ATOM 644 N N . SER A 1 79 ? 20.501 17.007 -6.042 1.00 52.56 79 SER A N 1
ATOM 645 C CA . SER A 1 79 ? 21.472 18.085 -6.031 1.00 52.56 79 SER A CA 1
ATOM 646 C C . SER A 1 79 ? 20.856 19.227 -6.826 1.00 52.56 79 SER A C 1
ATOM 648 O O . SER A 1 79 ? 20.469 19.034 -7.982 1.00 52.56 79 SER A O 1
ATOM 650 N N . LEU A 1 80 ? 20.732 20.398 -6.198 1.00 49.16 80 LEU A N 1
ATOM 651 C CA . LEU A 1 80 ? 20.387 21.625 -6.907 1.00 49.16 80 LEU A CA 1
ATOM 652 C C . LEU A 1 80 ? 21.308 21.725 -8.133 1.00 49.16 80 LEU A C 1
ATOM 654 O O . LEU A 1 80 ? 22.527 21.594 -7.958 1.00 49.16 80 LEU A O 1
ATOM 658 N N . PRO A 1 81 ? 20.777 21.914 -9.357 1.00 57.12 81 PRO A N 1
ATOM 659 C CA . PRO A 1 81 ? 21.639 22.192 -10.491 1.00 57.12 81 PRO A CA 1
ATOM 660 C C . PRO A 1 81 ? 22.476 23.417 -10.122 1.00 57.12 81 PRO A C 1
ATOM 662 O O . PRO A 1 81 ? 21.926 24.451 -9.738 1.00 57.12 81 PRO A O 1
ATOM 665 N N . HIS A 1 82 ? 23.804 23.282 -10.166 1.00 58.69 82 HIS A N 1
ATOM 666 C CA . HIS A 1 82 ? 24.681 24.444 -10.117 1.00 58.69 82 HIS A CA 1
ATOM 667 C C . HIS A 1 82 ? 24.306 25.304 -11.322 1.00 58.69 82 HIS A C 1
ATOM 669 O O . HIS A 1 82 ? 24.574 24.932 -12.463 1.00 58.69 82 HIS A O 1
ATOM 675 N N . ILE A 1 83 ? 23.616 26.412 -11.065 1.00 54.09 83 ILE A N 1
ATOM 676 C CA . ILE A 1 83 ? 23.444 27.469 -12.052 1.00 54.09 83 ILE A CA 1
ATOM 677 C C . ILE A 1 83 ? 24.841 28.085 -12.195 1.00 54.09 83 ILE A C 1
ATOM 679 O O . ILE A 1 83 ? 25.305 28.755 -11.272 1.00 54.09 83 ILE A O 1
ATOM 683 N N . LEU A 1 84 ? 25.532 27.739 -13.285 1.00 45.94 84 LEU A N 1
ATOM 684 C CA . LEU A 1 84 ? 26.761 28.399 -13.738 1.00 45.94 84 LEU A CA 1
ATOM 685 C C . LEU A 1 84 ? 26.422 29.732 -14.407 1.00 45.94 84 LEU A C 1
ATOM 687 O O . LEU A 1 84 ? 25.419 29.765 -15.158 1.00 45.94 84 LEU A O 1
#

Foldseek 3Di:
DEECPPPDAPVVVVVVVCLVVLVDPDDDDYHPQVNQFDPPDPVGDGPPPPQWDWDWDWADPDPPDIDIDIDTGDDPPPDDPPPD